Protein AF-A0A069PAZ4-F1 (afdb_monomer)

Secondary structure (DSSP, 8-state):
--HHHHHHHHHHHHHHHHH-STTS-HHHHHHHHHHTT-HHHHHHTT--HHHHHHHH-TTTHHHHHHHHHHHHHTT---------

Foldseek 3Di:
DDPVVLVVLLVLLVVCVVPNNVPPDPLSQLLSCLLVVPQVSCVVVVHHPVVSDVSNHPVCVVSSVVSNCVVVVVVPPPPPPPDD

pLDDT: mean 79.76, std 10.81, range [45.69, 91.0]

Solvent-accessible surface area (backbone atoms only — not comparable to full-atom values): 5026 Å² total; per-residue (Å²): 125,56,71,67,60,49,52,51,51,49,54,50,36,53,51,25,74,76,75,45,60,83,89,50,54,76,66,52,38,38,50,34,22,60,42,69,70,32,66,68,58,33,48,74,69,77,40,51,74,66,55,40,52,58,72,60,30,81,85,39,52,73,52,43,57,51,49,30,52,57,60,59,57,64,74,66,74,72,72,83,80,83,74,135

Mean predicted aligned error: 7.89 Å

Radius of gyration: 14.57 Å; Cα contacts (8 Å, |Δi|>4): 54; chains: 1; bounding box: 45×35×33 Å

Sequence (84 aa):
MSEAEYAHLISKCREAKATGIGMLSTGEKLAAAIVLNKPDWIQNLNYTLAEAFDRVGPYWWPYLKRAQQELDGDEWDEPPLHNA

Organism: NCBI:txid60547

Structure (mmCIF, N/CA/C/O backbone):
data_AF-A0A069PAZ4-F1
#
_entry.id   AF-A0A069PAZ4-F1
#
loop_
_atom_site.group_PDB
_atom_site.id
_atom_site.type_symbol
_atom_site.label_atom_id
_atom_site.label_alt_id
_atom_site.label_comp_id
_atom_site.label_asym_id
_atom_site.label_entity_id
_atom_site.label_seq_id
_atom_site.pdbx_PDB_ins_code
_atom_site.Cartn_x
_atom_site.Cartn_y
_atom_site.Cartn_z
_atom_site.occupancy
_atom_site.B_iso_or_equiv
_atom_site.auth_seq_id
_atom_site.auth_comp_id
_atom_site.auth_asym_id
_atom_site.auth_atom_id
_atom_site.pdbx_PDB_model_num
ATOM 1 N N . MET A 1 1 ? 6.319 -1.295 -14.672 1.00 67.19 1 MET A N 1
ATOM 2 C CA . MET A 1 1 ? 5.592 -0.029 -14.482 1.00 67.19 1 MET A CA 1
ATOM 3 C C . MET A 1 1 ? 6.527 1.053 -14.984 1.00 67.19 1 MET A C 1
ATOM 5 O O . MET A 1 1 ? 7.733 0.822 -14.913 1.00 67.19 1 MET A O 1
ATOM 9 N N . SER A 1 2 ? 6.048 2.160 -15.545 1.00 79.88 2 SER A N 1
ATOM 10 C CA . SER A 1 2 ? 6.963 3.265 -15.864 1.00 79.88 2 SER A CA 1
ATOM 11 C C . SER A 1 2 ? 7.466 3.928 -14.575 1.00 79.88 2 SER A C 1
ATOM 13 O O . SER A 1 2 ? 6.798 3.876 -13.542 1.00 79.88 2 SER A O 1
ATOM 15 N N . GLU A 1 3 ? 8.642 4.559 -14.614 1.00 77.19 3 GLU A N 1
ATOM 16 C CA . GLU A 1 3 ? 9.214 5.226 -13.430 1.00 77.19 3 GLU A CA 1
ATOM 17 C C . GLU A 1 3 ? 8.302 6.366 -12.926 1.00 77.19 3 GLU A C 1
ATOM 19 O O . GLU A 1 3 ? 8.217 6.619 -11.728 1.00 77.19 3 GLU A O 1
ATOM 24 N N . ALA A 1 4 ? 7.551 7.007 -13.831 1.00 82.38 4 ALA A N 1
ATOM 25 C CA . ALA A 1 4 ? 6.588 8.055 -13.495 1.00 82.38 4 ALA A CA 1
ATOM 26 C C . ALA A 1 4 ? 5.361 7.514 -12.739 1.00 82.38 4 ALA A C 1
ATOM 28 O O . ALA A 1 4 ? 4.931 8.113 -11.755 1.00 82.38 4 ALA A O 1
ATOM 29 N N . GLU A 1 5 ? 4.817 6.368 -13.162 1.00 79.62 5 GLU A N 1
ATOM 30 C CA . GLU A 1 5 ? 3.721 5.693 -12.449 1.00 79.62 5 GLU A CA 1
ATOM 31 C C . GLU A 1 5 ? 4.173 5.209 -11.065 1.00 79.62 5 GLU A C 1
ATOM 33 O O . GLU A 1 5 ? 3.435 5.348 -10.091 1.00 79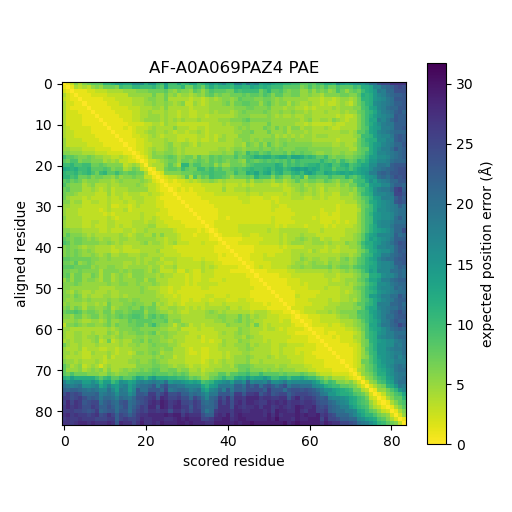.62 5 GLU A O 1
ATOM 38 N N . TYR A 1 6 ? 5.410 4.708 -10.959 1.00 82.12 6 TYR A N 1
ATOM 39 C CA . TYR A 1 6 ? 6.006 4.327 -9.678 1.00 82.12 6 TYR A CA 1
ATOM 40 C C . TYR A 1 6 ? 6.137 5.530 -8.736 1.00 82.12 6 TYR A C 1
ATOM 42 O O . TYR A 1 6 ? 5.671 5.474 -7.601 1.00 82.12 6 TYR A O 1
ATOM 50 N N . ALA A 1 7 ? 6.707 6.640 -9.210 1.00 83.44 7 ALA A N 1
ATOM 51 C CA . ALA A 1 7 ? 6.860 7.853 -8.409 1.00 83.44 7 ALA A CA 1
ATOM 52 C C . ALA A 1 7 ? 5.505 8.419 -7.949 1.00 83.44 7 ALA A C 1
ATOM 54 O O . ALA A 1 7 ? 5.372 8.870 -6.808 1.00 83.44 7 ALA A O 1
ATOM 55 N N . HIS A 1 8 ? 4.480 8.348 -8.807 1.00 83.06 8 HIS A N 1
ATOM 56 C CA . HIS A 1 8 ? 3.122 8.746 -8.443 1.00 83.06 8 HIS A CA 1
ATOM 57 C C . HIS A 1 8 ? 2.556 7.873 -7.316 1.00 83.06 8 HIS A C 1
ATOM 59 O O . HIS A 1 8 ? 2.058 8.403 -6.321 1.00 83.06 8 HIS A O 1
ATOM 65 N N . LEU A 1 9 ? 2.706 6.548 -7.426 1.00 81.94 9 LEU A N 1
ATOM 66 C CA . LEU A 1 9 ? 2.296 5.600 -6.391 1.00 81.94 9 LEU A CA 1
ATOM 67 C C . LEU A 1 9 ? 3.004 5.881 -5.055 1.00 81.94 9 LEU A C 1
ATOM 69 O O . LEU A 1 9 ? 2.346 5.942 -4.022 1.00 81.94 9 LEU A O 1
ATOM 73 N N . ILE A 1 10 ? 4.323 6.099 -5.060 1.00 83.94 10 ILE A N 1
ATOM 74 C CA . ILE A 1 10 ? 5.095 6.400 -3.841 1.00 83.94 10 ILE A CA 1
ATOM 75 C C . ILE A 1 10 ? 4.640 7.701 -3.194 1.00 83.94 10 ILE A C 1
ATOM 77 O O . ILE A 1 10 ? 4.421 7.737 -1.983 1.00 83.94 10 ILE A O 1
ATOM 81 N N . SER A 1 11 ? 4.463 8.760 -3.985 1.00 84.50 11 SER A N 1
ATOM 82 C CA . SER A 1 11 ? 3.964 10.045 -3.487 1.00 84.50 11 SER A CA 1
ATOM 83 C C . SER A 1 11 ? 2.617 9.872 -2.781 1.00 84.50 11 SER A C 1
ATOM 85 O O . SER A 1 11 ? 2.421 10.367 -1.670 1.00 84.50 11 SER A O 1
ATOM 87 N N . LYS A 1 12 ? 1.733 9.066 -3.371 1.00 82.44 12 LYS A N 1
ATOM 88 C CA . LYS A 1 12 ? 0.427 8.720 -2.813 1.00 82.44 12 LYS A CA 1
ATOM 89 C C . LYS A 1 12 ? 0.516 7.856 -1.551 1.00 82.44 12 LYS A C 1
ATOM 91 O O . LYS A 1 12 ? -0.215 8.104 -0.593 1.00 82.44 12 LYS A O 1
ATOM 96 N N . CYS A 1 13 ? 1.447 6.905 -1.493 1.00 83.06 13 CYS A N 1
ATOM 97 C CA . CYS A 1 13 ? 1.733 6.126 -0.285 1.00 83.06 13 CYS A CA 1
ATOM 98 C C . CYS A 1 13 ? 2.264 7.006 0.858 1.00 83.06 13 CYS A C 1
ATOM 100 O O . CYS A 1 13 ? 1.839 6.832 1.998 1.00 83.06 13 CYS A O 1
ATOM 102 N N . ARG A 1 14 ? 3.151 7.971 0.571 1.00 82.12 14 ARG A N 1
ATOM 103 C CA . ARG A 1 14 ? 3.659 8.945 1.559 1.00 82.12 14 ARG A CA 1
ATOM 104 C C . ARG A 1 14 ? 2.533 9.809 2.114 1.00 82.12 14 ARG A C 1
ATOM 106 O O . ARG A 1 14 ? 2.387 9.932 3.328 1.00 82.12 14 ARG A O 1
ATOM 113 N N . GLU A 1 15 ? 1.704 10.350 1.225 1.00 82.06 15 GLU A N 1
ATOM 114 C CA . GLU A 1 15 ? 0.527 11.137 1.598 1.00 82.06 15 GLU A CA 1
ATOM 115 C C . GLU A 1 15 ? -0.422 10.314 2.482 1.00 82.06 15 GLU A C 1
ATOM 117 O O . GLU A 1 15 ? -0.893 10.799 3.512 1.00 82.06 15 GLU A O 1
ATOM 122 N N . ALA A 1 16 ? -0.620 9.033 2.153 1.00 82.44 16 ALA A N 1
ATOM 123 C CA . ALA A 1 16 ? -1.434 8.122 2.946 1.00 82.44 16 ALA A CA 1
ATOM 124 C 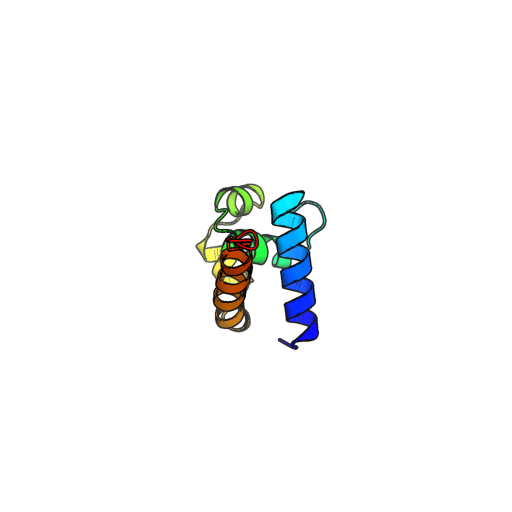C . ALA A 1 16 ? -0.804 7.730 4.292 1.00 82.44 16 ALA A C 1
ATOM 126 O O . ALA A 1 16 ? -1.540 7.578 5.266 1.00 82.44 16 ALA A O 1
ATOM 127 N N . LYS A 1 17 ? 0.530 7.617 4.396 1.00 80.44 17 LYS A N 1
ATOM 128 C CA . LYS A 1 17 ? 1.241 7.442 5.683 1.00 80.44 17 LYS A CA 1
ATOM 129 C C . LYS A 1 17 ? 0.930 8.612 6.626 1.00 80.44 17 LYS A C 1
ATOM 131 O O . LYS A 1 17 ? 0.734 8.384 7.816 1.00 80.44 17 LYS A O 1
ATOM 136 N N . ALA A 1 18 ? 0.832 9.834 6.092 1.00 79.12 18 ALA A N 1
ATOM 137 C CA . ALA A 1 18 ? 0.576 11.050 6.867 1.00 79.12 18 ALA A CA 1
ATOM 138 C C . ALA A 1 18 ? -0.917 11.335 7.138 1.00 79.12 18 ALA A C 1
ATOM 140 O O . ALA A 1 18 ? -1.261 11.803 8.220 1.00 79.12 18 ALA A O 1
ATOM 141 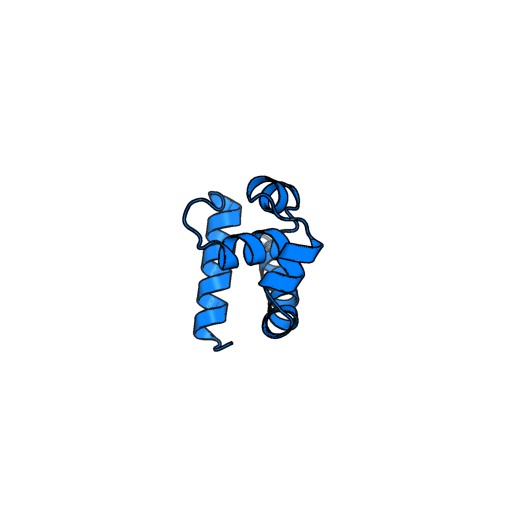N N . THR A 1 19 ? -1.805 11.077 6.171 1.00 77.19 19 THR A N 1
ATOM 142 C CA . THR A 1 19 ? -3.214 11.535 6.203 1.00 77.19 19 THR A CA 1
ATOM 143 C C . THR A 1 19 ? -4.254 10.412 6.097 1.00 77.19 19 THR A C 1
ATOM 145 O O . THR A 1 19 ? -5.442 10.645 6.316 1.00 77.19 19 THR A O 1
ATOM 148 N N . GLY A 1 20 ? -3.823 9.179 5.813 1.00 78.06 20 GLY A N 1
ATOM 149 C CA . GLY A 1 20 ? -4.680 8.012 5.601 1.00 78.06 20 GLY A CA 1
ATOM 150 C C . GLY A 1 20 ? -5.020 7.735 4.129 1.00 78.06 20 GLY A C 1
ATOM 151 O O . GLY A 1 20 ? -4.755 8.520 3.226 1.00 78.06 20 GLY A O 1
ATOM 152 N N . ILE A 1 21 ? -5.638 6.582 3.862 1.00 74.38 21 ILE A N 1
ATOM 153 C CA . ILE A 1 21 ? -5.852 6.049 2.499 1.00 74.38 21 ILE A CA 1
ATOM 154 C C . ILE A 1 21 ? -7.089 6.591 1.764 1.00 74.38 21 ILE A C 1
ATOM 156 O O . ILE A 1 21 ? -7.458 6.061 0.720 1.00 74.38 21 ILE A O 1
ATOM 160 N N . GLY A 1 22 ? -7.769 7.613 2.290 1.00 68.62 22 GLY A N 1
ATOM 161 C CA . GLY A 1 22 ? -9.108 8.022 1.836 1.00 68.62 22 GLY A CA 1
ATOM 162 C C . GLY A 1 22 ? -9.218 8.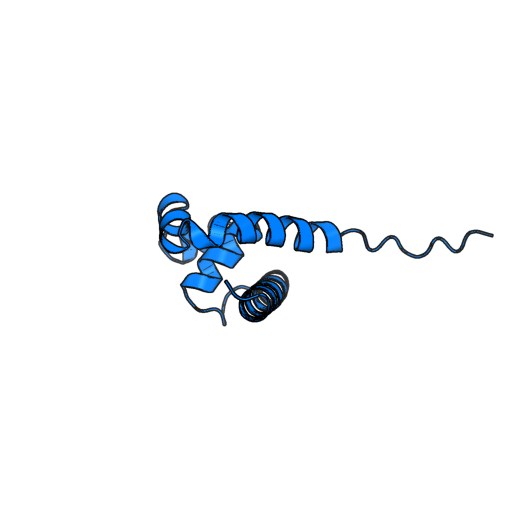337 0.337 1.00 68.62 22 GLY A C 1
ATOM 163 O O . GLY A 1 22 ? -10.168 7.884 -0.306 1.00 68.62 22 GLY A O 1
ATOM 164 N N . MET A 1 23 ? -8.227 9.033 -0.232 1.00 73.00 23 MET A N 1
ATOM 165 C CA . MET A 1 23 ? -8.242 9.517 -1.626 1.00 73.00 23 MET A CA 1
ATOM 166 C C . MET A 1 23 ? -7.679 8.537 -2.668 1.00 73.00 23 MET A C 1
ATOM 168 O O . MET A 1 23 ? -7.665 8.853 -3.854 1.00 73.00 23 MET A O 1
ATOM 172 N N . LEU A 1 24 ? -7.212 7.359 -2.255 1.00 78.00 24 LEU A N 1
ATOM 173 C CA . LEU A 1 24 ? -6.570 6.397 -3.155 1.00 78.00 24 LEU A CA 1
ATOM 174 C C . LEU A 1 24 ? -7.590 5.515 -3.895 1.00 78.00 24 LEU A C 1
ATOM 176 O O . LEU A 1 24 ? -8.657 5.183 -3.358 1.00 78.00 24 LEU A O 1
ATOM 180 N N . SER A 1 25 ? -7.247 5.069 -5.106 1.00 81.12 25 SER A N 1
ATOM 181 C CA . SER A 1 25 ? -7.985 3.997 -5.784 1.00 81.12 25 SER A CA 1
ATOM 182 C C . SER A 1 25 ? -7.830 2.673 -5.031 1.00 81.12 25 SER A C 1
ATOM 184 O O . SER A 1 25 ? -6.873 2.472 -4.289 1.00 81.12 25 SER A O 1
ATOM 186 N N . THR A 1 26 ? -8.752 1.725 -5.212 1.00 81.12 26 THR A N 1
ATOM 187 C CA . THR A 1 26 ? -8.713 0.441 -4.485 1.00 81.12 26 THR A CA 1
ATOM 188 C C . THR A 1 26 ? -7.391 -0.315 -4.673 1.00 81.12 26 THR A C 1
ATOM 190 O O . THR A 1 26 ? -6.895 -0.901 -3.717 1.00 81.12 26 THR A O 1
ATOM 193 N N . GLY A 1 27 ? -6.782 -0.268 -5.864 1.00 79.88 27 GLY A N 1
ATOM 194 C CA . GLY A 1 27 ? -5.474 -0.888 -6.114 1.00 79.88 27 GLY A CA 1
ATOM 195 C C . GLY A 1 27 ? -4.330 -0.182 -5.380 1.00 79.88 27 GLY A C 1
ATOM 196 O O . GLY A 1 27 ? -3.507 -0.837 -4.745 1.00 79.88 27 GLY A O 1
ATOM 197 N N . GLU A 1 28 ? -4.324 1.152 -5.386 1.00 83.56 28 GLU A N 1
ATOM 198 C CA . GLU A 1 28 ? -3.330 1.957 -4.663 1.00 83.56 28 GLU A CA 1
ATOM 199 C C . GLU A 1 28 ? -3.473 1.815 -3.148 1.00 83.56 28 GLU A C 1
ATOM 201 O O . GLU A 1 28 ? -2.472 1.762 -2.445 1.00 83.56 28 GLU A O 1
ATOM 206 N N . LYS A 1 29 ? -4.704 1.688 -2.636 1.00 87.12 29 LYS A N 1
ATOM 207 C CA . LYS A 1 29 ? -4.973 1.424 -1.216 1.00 87.12 29 LYS A CA 1
ATOM 208 C C . LYS A 1 29 ? -4.340 0.113 -0.763 1.00 87.12 29 LYS A C 1
ATOM 210 O O . LYS A 1 29 ? -3.693 0.084 0.280 1.00 87.12 29 LYS A O 1
ATOM 215 N N . LEU A 1 30 ? -4.509 -0.952 -1.548 1.00 87.75 30 LEU A N 1
ATOM 216 C CA . LEU A 1 30 ? -3.925 -2.262 -1.253 1.00 87.75 30 LEU A CA 1
ATOM 217 C C . LEU A 1 30 ? -2.395 -2.218 -1.352 1.00 87.75 30 LEU A C 1
ATOM 219 O O . LEU A 1 30 ? -1.719 -2.702 -0.449 1.00 87.75 30 LEU A O 1
ATOM 223 N N . ALA A 1 31 ? -1.845 -1.578 -2.388 1.00 86.69 31 ALA A N 1
ATOM 224 C CA . ALA A 1 31 ? -0.400 -1.406 -2.529 1.00 86.69 31 ALA A CA 1
ATOM 225 C C . ALA A 1 31 ? 0.200 -0.597 -1.365 1.00 86.69 31 ALA A C 1
ATOM 227 O O . ALA A 1 31 ? 1.169 -1.039 -0.751 1.00 86.69 31 ALA A O 1
ATOM 228 N N . ALA A 1 32 ? -0.408 0.536 -1.003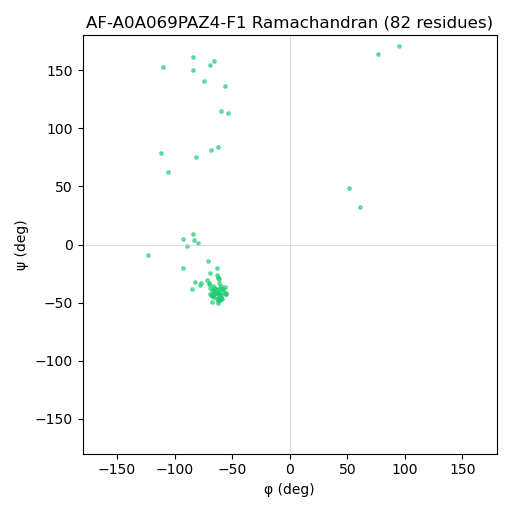 1.00 87.88 32 ALA A N 1
ATOM 229 C CA . ALA A 1 32 ? 0.011 1.362 0.127 1.00 87.88 32 ALA A CA 1
ATOM 230 C C . ALA A 1 32 ? -0.080 0.602 1.454 1.00 87.88 32 ALA A C 1
ATOM 232 O O . ALA A 1 32 ? 0.839 0.674 2.264 1.00 87.88 32 ALA A O 1
ATOM 233 N N . ALA A 1 33 ? -1.152 -0.166 1.667 1.00 90.06 33 ALA A N 1
ATOM 234 C CA . ALA A 1 33 ? -1.318 -0.975 2.869 1.00 90.06 33 ALA A CA 1
ATOM 235 C C . ALA A 1 33 ? -0.253 -2.078 2.986 1.00 90.06 33 ALA A C 1
ATOM 237 O O . ALA A 1 33 ? 0.247 -2.318 4.083 1.00 90.06 33 ALA A O 1
ATOM 238 N N . ILE A 1 34 ? 0.133 -2.714 1.873 1.00 88.50 34 ILE A N 1
ATOM 239 C CA . ILE A 1 34 ? 1.217 -3.707 1.856 1.00 88.50 34 ILE A CA 1
ATOM 240 C C . ILE A 1 34 ? 2.568 -3.036 2.133 1.00 88.50 34 ILE A C 1
ATOM 242 O O . ILE A 1 34 ? 3.304 -3.487 3.006 1.00 88.50 34 ILE A O 1
ATOM 246 N N . VAL A 1 35 ? 2.881 -1.942 1.432 1.00 89.06 35 VAL A N 1
ATOM 247 C CA . VAL A 1 35 ? 4.159 -1.220 1.565 1.00 89.06 35 VAL A CA 1
ATOM 248 C C . VAL A 1 35 ? 4.352 -0.653 2.973 1.00 89.06 35 VAL A C 1
ATOM 250 O O . VAL A 1 35 ? 5.437 -0.760 3.535 1.00 89.06 35 VAL A O 1
ATOM 253 N N . LEU A 1 36 ? 3.299 -0.086 3.565 1.00 86.81 36 LEU A N 1
ATOM 254 C CA . LEU A 1 36 ? 3.326 0.493 4.913 1.00 86.81 36 LEU A CA 1
ATOM 255 C C . LEU A 1 36 ? 3.127 -0.548 6.024 1.00 86.81 36 LEU A C 1
ATOM 257 O O . LEU A 1 36 ? 3.029 -0.174 7.194 1.00 86.81 36 LEU A O 1
ATOM 261 N N . ASN A 1 37 ? 3.038 -1.836 5.672 1.00 87.94 37 ASN A N 1
ATOM 262 C CA . ASN A 1 37 ? 2.796 -2.939 6.600 1.00 87.94 37 ASN A CA 1
ATOM 263 C C . ASN A 1 37 ? 1.567 -2.700 7.510 1.00 87.94 37 ASN A C 1
ATOM 265 O O . ASN A 1 37 ? 1.627 -2.837 8.733 1.00 87.94 37 ASN A O 1
ATOM 269 N N . LYS A 1 38 ? 0.440 -2.297 6.907 1.00 87.62 38 LYS A N 1
ATOM 270 C CA . LYS A 1 38 ? -0.836 -1.991 7.578 1.00 87.62 38 LYS A CA 1
ATOM 271 C C . LYS A 1 38 ? -1.912 -3.026 7.220 1.00 87.62 38 LYS A C 1
ATOM 273 O O . LYS A 1 38 ? -2.788 -2.736 6.401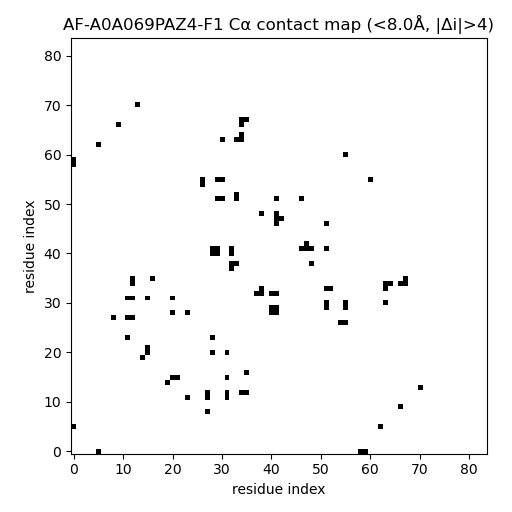 1.00 87.62 38 LYS A O 1
ATOM 278 N N . PRO A 1 39 ? -1.906 -4.224 7.835 1.00 86.12 39 PRO A N 1
ATOM 279 C CA . PRO A 1 39 ? -2.925 -5.240 7.570 1.00 86.12 39 PRO A CA 1
ATOM 280 C C . PRO A 1 39 ? -4.338 -4.772 7.951 1.00 86.12 39 PRO A C 1
ATOM 282 O O . PRO A 1 39 ? -5.299 -5.164 7.292 1.00 86.12 39 PRO A O 1
ATOM 285 N N . ASP A 1 40 ? -4.473 -3.877 8.934 1.00 87.38 40 ASP A N 1
ATOM 286 C CA . ASP A 1 40 ? -5.761 -3.294 9.337 1.00 87.38 40 ASP A CA 1
ATOM 287 C C . ASP A 1 40 ? -6.442 -2.550 8.181 1.00 87.38 40 ASP A C 1
ATOM 289 O O . ASP A 1 40 ? -7.659 -2.588 8.022 1.00 87.38 40 ASP A O 1
ATOM 293 N N . TRP A 1 41 ? -5.658 -1.893 7.322 1.00 89.38 41 TRP A N 1
ATOM 294 C CA . TRP A 1 41 ? -6.186 -1.181 6.159 1.00 89.38 41 TRP A CA 1
ATOM 295 C C . TRP A 1 41 ? -6.708 -2.138 5.093 1.00 89.38 41 TRP A C 1
ATOM 297 O O . TRP A 1 41 ? -7.703 -1.837 4.442 1.00 89.38 41 TRP A O 1
ATOM 307 N N . ILE A 1 42 ? -6.077 -3.303 4.948 1.00 89.00 42 ILE A N 1
ATOM 308 C CA . ILE A 1 42 ? -6.528 -4.359 4.037 1.00 89.00 42 ILE A CA 1
ATOM 309 C C . ILE A 1 42 ? -7.855 -4.942 4.541 1.00 89.00 42 ILE A C 1
ATOM 311 O O . ILE A 1 42 ? -8.811 -5.064 3.774 1.00 89.00 42 ILE A O 1
ATOM 315 N N . GLN A 1 43 ? -7.948 -5.204 5.849 1.00 88.62 43 GLN A N 1
ATOM 316 C CA . GLN A 1 43 ? -9.174 -5.688 6.488 1.00 88.62 43 GLN A CA 1
ATOM 317 C C . GLN A 1 43 ? -10.324 -4.679 6.380 1.00 88.62 43 GLN A C 1
ATOM 319 O O . GLN A 1 43 ? -11.446 -5.067 6.064 1.00 88.62 43 GLN A O 1
ATOM 324 N N . ASN A 1 44 ? -10.042 -3.383 6.552 1.00 88.12 44 ASN A N 1
ATOM 325 C CA . ASN A 1 44 ? -11.025 -2.307 6.379 1.00 88.12 44 ASN A CA 1
ATOM 326 C C . ASN A 1 44 ? -11.570 -2.202 4.946 1.00 88.12 44 ASN A C 1
ATOM 328 O O . ASN A 1 44 ? -12.631 -1.622 4.735 1.00 88.12 44 ASN A O 1
ATOM 332 N N . LEU A 1 45 ? -10.850 -2.745 3.962 1.00 86.19 45 LEU A N 1
ATOM 333 C CA . LEU A 1 45 ? -11.294 -2.828 2.570 1.00 86.19 45 LEU A CA 1
ATOM 334 C C . LEU A 1 45 ? -12.001 -4.153 2.259 1.00 86.19 45 LEU A C 1
ATOM 336 O O . LEU A 1 45 ? -12.340 -4.387 1.101 1.00 86.19 45 LEU A O 1
ATOM 340 N N . ASN A 1 46 ? -12.220 -5.004 3.268 1.00 90.56 46 ASN A N 1
ATOM 341 C CA . ASN A 1 46 ? -12.781 -6.348 3.146 1.00 90.56 46 ASN A CA 1
ATOM 342 C C . ASN A 1 46 ? -11.937 -7.294 2.276 1.00 90.56 46 ASN A C 1
ATOM 344 O O . ASN A 1 46 ? -12.485 -8.187 1.634 1.00 90.56 46 ASN A O 1
ATOM 348 N N . TYR A 1 47 ? -10.613 -7.122 2.282 1.00 90.06 47 TYR A N 1
ATOM 349 C CA . TYR A 1 47 ? -9.677 -8.049 1.647 1.00 90.06 47 TYR A CA 1
ATOM 350 C C . TYR A 1 47 ? -8.861 -8.804 2.697 1.00 90.06 47 TYR A C 1
ATOM 352 O O . TYR A 1 47 ? -8.585 -8.310 3.794 1.00 90.06 47 TYR A O 1
ATOM 360 N N . THR A 1 48 ? -8.417 -10.004 2.342 1.00 91.00 48 THR A N 1
ATOM 361 C CA . THR A 1 48 ? -7.317 -10.685 3.029 1.00 91.00 48 THR A CA 1
ATOM 362 C C . THR A 1 48 ? -5.967 -10.215 2.485 1.00 91.00 48 THR A C 1
ATOM 364 O O . THR A 1 48 ? -5.866 -9.689 1.375 1.00 91.00 48 THR A O 1
ATOM 367 N N . LEU A 1 49 ? -4.889 -10.442 3.244 1.00 86.38 49 LEU A N 1
ATOM 368 C CA . LEU A 1 49 ? -3.530 -10.143 2.777 1.00 86.38 49 LEU A CA 1
ATOM 369 C C . LEU A 1 49 ? -3.190 -10.900 1.481 1.00 86.38 49 LEU A C 1
ATOM 371 O O . LEU A 1 49 ? -2.555 -10.337 0.594 1.00 86.38 49 LEU A O 1
ATOM 375 N N . ALA A 1 50 ? -3.637 -12.154 1.363 1.00 89.06 50 ALA A N 1
ATOM 376 C CA . ALA A 1 50 ? -3.411 -12.975 0.178 1.00 89.06 50 ALA A CA 1
ATOM 377 C C . ALA A 1 50 ? -4.136 -12.408 -1.052 1.00 89.06 50 ALA A C 1
ATOM 379 O O . ALA A 1 50 ? -3.524 -12.262 -2.107 1.00 89.06 50 ALA A O 1
ATOM 380 N N . GLU A 1 51 ? -5.403 -12.013 -0.905 1.00 89.81 51 GLU A N 1
ATOM 381 C CA . GLU A 1 51 ? -6.159 -11.381 -1.993 1.00 89.81 51 GLU A CA 1
ATOM 382 C C . GLU A 1 51 ? -5.570 -10.024 -2.379 1.00 89.81 51 GLU A C 1
ATOM 384 O O . GLU A 1 51 ? -5.508 -9.702 -3.560 1.00 89.81 51 GLU A O 1
ATOM 389 N N . ALA A 1 52 ? -5.088 -9.237 -1.413 1.00 88.62 52 ALA A N 1
ATOM 390 C CA . ALA A 1 52 ? -4.406 -7.976 -1.691 1.00 88.62 52 ALA A CA 1
ATOM 391 C C . ALA A 1 52 ? -3.136 -8.190 -2.529 1.00 88.62 52 ALA A C 1
ATOM 393 O O . ALA A 1 52 ? -2.902 -7.468 -3.501 1.00 88.62 52 ALA A O 1
ATOM 394 N N . PHE A 1 53 ? -2.344 -9.208 -2.182 1.00 86.12 53 PHE A N 1
ATOM 395 C CA . PHE A 1 53 ? -1.143 -9.593 -2.923 1.00 86.12 53 PHE A CA 1
ATOM 396 C C . PHE A 1 53 ? -1.454 -10.068 -4.344 1.00 86.12 53 PHE A C 1
ATOM 398 O O . PHE A 1 53 ? -0.751 -9.682 -5.283 1.00 86.12 53 PHE A O 1
ATOM 405 N N . ASP A 1 54 ? -2.509 -10.866 -4.506 1.00 89.50 54 ASP A N 1
ATOM 406 C CA . ASP A 1 54 ? -2.971 -11.344 -5.812 1.00 89.50 54 ASP A CA 1
ATOM 407 C C . ASP A 1 54 ? -3.500 -10.188 -6.678 1.00 89.50 54 ASP A C 1
ATOM 409 O O . ASP A 1 54 ? -3.181 -10.082 -7.862 1.00 89.50 54 ASP A O 1
ATOM 413 N N . ARG A 1 55 ? -4.222 -9.240 -6.065 1.00 86.00 55 ARG A N 1
ATOM 414 C CA . ARG A 1 55 ? -4.799 -8.064 -6.734 1.00 86.00 55 ARG A CA 1
ATOM 415 C C . ARG A 1 55 ? -3.748 -7.098 -7.267 1.00 86.00 55 ARG A C 1
ATOM 417 O O . ARG A 1 55 ? -3.916 -6.548 -8.353 1.00 86.00 55 ARG A O 1
ATOM 424 N N . VAL A 1 56 ? -2.701 -6.864 -6.480 1.00 83.88 56 VAL A N 1
ATOM 425 C CA . VAL A 1 56 ? -1.546 -6.047 -6.871 1.00 83.88 56 VAL A CA 1
ATOM 426 C C . VAL A 1 56 ? -0.738 -6.774 -7.954 1.00 83.88 56 VAL A C 1
ATOM 428 O O . VAL A 1 56 ? -0.293 -6.166 -8.927 1.00 83.88 56 VAL A O 1
ATOM 431 N N . GLY A 1 57 ? -0.641 -8.098 -7.840 1.00 84.31 57 GLY A N 1
ATOM 432 C CA . GLY A 1 57 ? -0.115 -8.971 -8.877 1.00 84.31 57 GLY A CA 1
ATOM 433 C C . GLY A 1 57 ? 1.417 -8.960 -8.991 1.00 84.31 57 GLY A C 1
ATOM 434 O O . GLY A 1 57 ? 2.104 -8.055 -8.506 1.00 84.31 57 GLY A O 1
ATOM 435 N N . PRO A 1 58 ? 1.988 -9.968 -9.673 1.00 82.81 58 PRO A N 1
ATOM 436 C CA . PRO A 1 58 ? 3.431 -10.221 -9.695 1.00 82.81 58 PRO A CA 1
ATOM 437 C C . PRO A 1 58 ? 4.257 -9.099 -10.325 1.00 82.81 58 PRO A C 1
ATOM 439 O O . PRO A 1 58 ? 5.419 -8.898 -9.976 1.00 82.81 58 PRO A O 1
ATOM 442 N N . TYR A 1 59 ? 3.648 -8.325 -11.221 1.00 82.69 59 TYR A N 1
ATOM 443 C CA . TYR A 1 59 ? 4.280 -7.171 -11.853 1.00 82.69 59 TYR A CA 1
ATOM 444 C C . TYR A 1 59 ? 4.671 -6.073 -10.853 1.00 82.69 59 TYR A C 1
ATOM 446 O O . TYR A 1 59 ? 5.621 -5.333 -11.095 1.00 82.69 59 TYR A O 1
ATOM 454 N N . TRP A 1 60 ? 3.962 -5.970 -9.729 1.00 82.00 60 TRP A N 1
ATOM 455 C CA . TRP A 1 60 ? 4.162 -4.922 -8.732 1.00 82.00 60 TRP A CA 1
ATOM 456 C C . TRP A 1 60 ? 5.130 -5.334 -7.616 1.00 82.00 60 TRP A C 1
ATOM 458 O O . TRP A 1 60 ? 5.711 -4.464 -6.975 1.00 82.00 60 TRP A O 1
ATOM 468 N N . TRP A 1 61 ? 5.363 -6.631 -7.389 1.00 85.00 61 TRP A N 1
ATOM 469 C CA . TRP A 1 61 ? 6.162 -7.117 -6.252 1.00 85.00 61 TRP A CA 1
ATOM 470 C C . TRP A 1 61 ? 7.578 -6.524 -6.145 1.00 85.00 61 TRP A C 1
ATOM 472 O O . TRP A 1 61 ? 7.959 -6.139 -5.035 1.00 85.00 61 TRP A O 1
ATOM 482 N N . PRO A 1 62 ? 8.359 -6.371 -7.238 1.00 84.81 62 PRO A N 1
ATOM 483 C CA . PRO A 1 62 ? 9.678 -5.737 -7.153 1.00 84.81 62 PRO A CA 1
ATOM 484 C C . PRO A 1 62 ? 9.596 -4.281 -6.679 1.00 84.81 62 PRO A C 1
ATOM 486 O O . PRO A 1 62 ? 10.475 -3.799 -5.967 1.00 84.81 62 PRO A O 1
ATOM 489 N N . TYR A 1 63 ? 8.512 -3.594 -7.044 1.00 83.88 63 TYR A N 1
ATOM 490 C CA . TYR A 1 63 ? 8.265 -2.202 -6.696 1.00 83.88 63 TYR A CA 1
ATOM 491 C C . TYR A 1 63 ? 7.774 -2.050 -5.259 1.00 83.88 63 TYR A C 1
ATOM 493 O O . TYR A 1 63 ? 8.173 -1.096 -4.608 1.00 83.88 63 TYR A O 1
ATOM 501 N N . LEU A 1 64 ? 6.987 -2.996 -4.730 1.00 84.00 64 LEU A N 1
ATOM 502 C CA . LEU A 1 64 ? 6.561 -2.977 -3.322 1.00 84.00 64 LEU A CA 1
ATOM 503 C C . LEU A 1 64 ? 7.766 -3.010 -2.374 1.00 84.00 64 LEU A C 1
ATOM 505 O O . LEU A 1 64 ? 7.830 -2.240 -1.419 1.00 84.00 64 LEU A O 1
ATOM 509 N N . LYS A 1 65 ? 8.753 -3.866 -2.667 1.00 82.31 65 LYS A N 1
ATOM 510 C CA . LYS A 1 65 ? 9.978 -3.951 -1.862 1.00 82.31 65 LYS A CA 1
ATOM 511 C C . LYS A 1 65 ? 10.822 -2.678 -1.969 1.00 82.31 65 LYS A C 1
ATOM 513 O O . LYS A 1 65 ? 11.309 -2.190 -0.955 1.00 82.31 65 LYS A O 1
ATOM 518 N N . ARG A 1 66 ? 10.975 -2.132 -3.182 1.00 85.25 66 ARG A N 1
ATOM 519 C CA . ARG A 1 66 ? 11.694 -0.866 -3.411 1.00 85.25 66 ARG A CA 1
ATOM 520 C C . ARG A 1 66 ? 11.015 0.299 -2.679 1.00 85.25 66 ARG A C 1
ATOM 522 O O . ARG A 1 66 ? 11.694 1.072 -2.017 1.00 85.25 66 ARG A O 1
ATOM 529 N N . ALA A 1 67 ? 9.686 0.355 -2.733 1.00 85.62 67 ALA A N 1
ATOM 530 C CA . ALA A 1 67 ? 8.865 1.362 -2.072 1.00 85.62 67 ALA A CA 1
ATOM 531 C C . ALA A 1 67 ? 9.059 1.358 -0.558 1.00 85.62 67 ALA A C 1
ATOM 533 O O . ALA A 1 67 ? 9.236 2.408 0.047 1.00 85.62 67 ALA A O 1
ATOM 534 N N . GLN A 1 68 ? 9.048 0.169 0.046 1.00 84.50 68 GLN A N 1
ATOM 535 C CA . GLN A 1 68 ? 9.263 0.010 1.479 1.00 84.50 68 GLN A CA 1
ATOM 536 C C . GLN A 1 68 ? 10.645 0.531 1.892 1.00 84.50 68 GLN A C 1
ATOM 538 O O . GLN A 1 68 ? 10.740 1.342 2.802 1.00 84.50 68 GLN A O 1
ATOM 543 N N . GLN A 1 69 ? 11.701 0.148 1.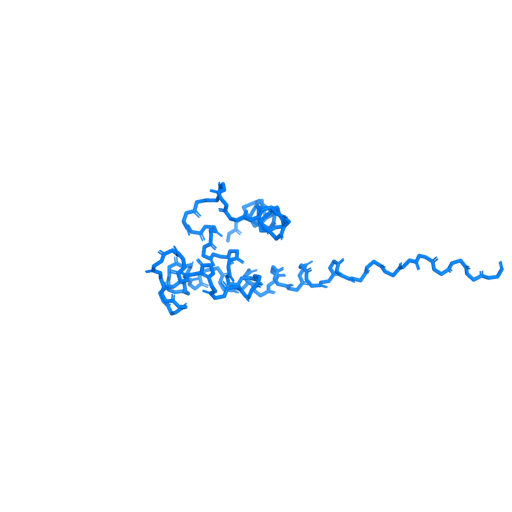167 1.00 83.94 69 GLN A N 1
ATOM 544 C CA . GLN A 1 69 ? 13.065 0.622 1.439 1.00 83.94 69 GLN A CA 1
ATOM 545 C C . GLN A 1 69 ? 13.203 2.143 1.314 1.00 83.94 69 GLN A C 1
ATOM 547 O O . GLN A 1 69 ? 13.917 2.761 2.094 1.00 83.94 69 GLN A O 1
ATOM 552 N N . GLU A 1 70 ? 12.529 2.746 0.339 1.00 84.12 70 GLU A N 1
ATOM 553 C CA . GLU A 1 70 ? 12.553 4.192 0.108 1.00 84.12 70 GLU A CA 1
ATOM 554 C C . GLU A 1 70 ? 11.777 4.974 1.179 1.00 84.12 70 GLU A C 1
ATOM 556 O O . GLU A 1 70 ? 12.128 6.106 1.495 1.00 84.12 70 GLU A O 1
ATOM 561 N N . LEU A 1 71 ? 10.731 4.380 1.755 1.00 77.88 71 LEU A N 1
ATOM 562 C CA . LEU A 1 71 ? 9.952 4.983 2.840 1.00 77.88 71 LEU A CA 1
ATOM 563 C C . LEU A 1 71 ? 10.588 4.791 4.218 1.00 77.88 71 LEU A C 1
ATOM 565 O O . LEU A 1 71 ? 10.421 5.662 5.068 1.00 77.88 71 LEU A O 1
ATOM 569 N N . ASP A 1 72 ? 11.288 3.676 4.429 1.00 75.75 72 ASP A N 1
ATOM 570 C CA . ASP A 1 72 ? 12.059 3.410 5.647 1.00 75.75 72 ASP A CA 1
ATOM 571 C C . ASP A 1 72 ? 13.389 4.185 5.638 1.00 75.75 72 ASP A C 1
ATOM 573 O O . ASP A 1 72 ? 13.862 4.630 6.679 1.00 75.75 72 ASP A O 1
ATOM 577 N N . GLY A 1 73 ? 13.995 4.387 4.461 1.00 66.75 73 GLY A N 1
ATOM 578 C CA . GLY A 1 73 ? 15.230 5.162 4.298 1.00 66.75 73 GLY A CA 1
ATOM 579 C C . GLY A 1 73 ? 15.060 6.665 4.545 1.00 66.75 73 GLY A C 1
ATOM 580 O O . GLY A 1 73 ? 16.014 7.324 4.944 1.00 66.75 73 GLY A O 1
ATOM 581 N N . ASP A 1 74 ? 13.845 7.189 4.374 1.00 57.00 74 ASP A N 1
ATOM 582 C CA . ASP A 1 74 ? 13.474 8.572 4.705 1.00 57.00 74 ASP A CA 1
ATOM 583 C C . ASP A 1 74 ? 13.414 8.829 6.228 1.00 57.00 74 ASP A C 1
ATOM 585 O O . ASP A 1 74 ? 13.382 9.980 6.652 1.00 57.00 74 ASP A O 1
ATOM 589 N N . GLU A 1 75 ? 13.401 7.783 7.070 1.00 54.91 75 GLU A N 1
ATOM 590 C CA . GLU A 1 75 ? 13.435 7.916 8.539 1.00 54.91 75 GLU A CA 1
ATOM 591 C C . GLU A 1 75 ? 14.850 8.177 9.101 1.00 54.91 75 GLU A C 1
ATOM 593 O O . GLU A 1 7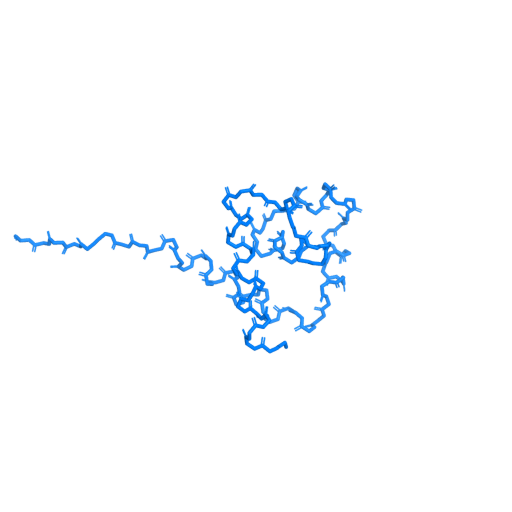5 ? 15.002 8.347 10.310 1.00 54.91 75 GLU A O 1
ATOM 598 N N . TRP A 1 76 ? 15.877 8.281 8.247 1.00 51.47 76 TRP A N 1
ATOM 599 C CA . TRP A 1 76 ? 17.226 8.731 8.618 1.00 51.47 76 TRP A CA 1
ATOM 600 C C . TRP A 1 76 ? 17.506 10.161 8.129 1.00 51.47 76 TRP A C 1
ATOM 602 O O . TRP A 1 76 ? 18.423 10.418 7.352 1.00 51.47 76 TRP A O 1
ATOM 612 N N . ASP A 1 77 ? 16.719 11.112 8.630 1.00 52.38 77 ASP A N 1
ATOM 613 C CA . ASP A 1 77 ? 17.109 12.524 8.668 1.00 52.38 77 ASP A CA 1
ATOM 614 C C . ASP A 1 77 ? 18.009 12.702 9.906 1.00 52.38 77 ASP A C 1
ATOM 616 O O . ASP A 1 77 ? 17.571 13.131 10.976 1.00 52.38 77 ASP A O 1
ATOM 620 N N . GLU A 1 78 ? 19.259 12.230 9.818 1.00 53.16 78 GLU A N 1
ATOM 621 C CA . GLU A 1 78 ? 20.260 12.530 10.843 1.00 53.16 78 GLU A CA 1
ATOM 622 C C . GLU A 1 78 ? 20.396 14.063 10.869 1.00 53.16 78 GLU A C 1
ATOM 624 O O . GLU A 1 78 ? 20.786 14.648 9.852 1.00 53.16 78 GLU A O 1
ATOM 629 N N . PRO A 1 79 ? 20.034 14.756 11.970 1.00 60.84 79 PRO A N 1
ATOM 630 C CA . PRO A 1 79 ? 20.217 16.198 12.033 1.00 60.84 79 PRO A CA 1
ATOM 631 C C . PRO A 1 79 ? 21.699 16.468 11.776 1.00 60.84 79 PRO A C 1
ATOM 633 O O . PRO A 1 79 ? 22.527 15.736 12.330 1.00 60.84 79 PRO A O 1
ATOM 6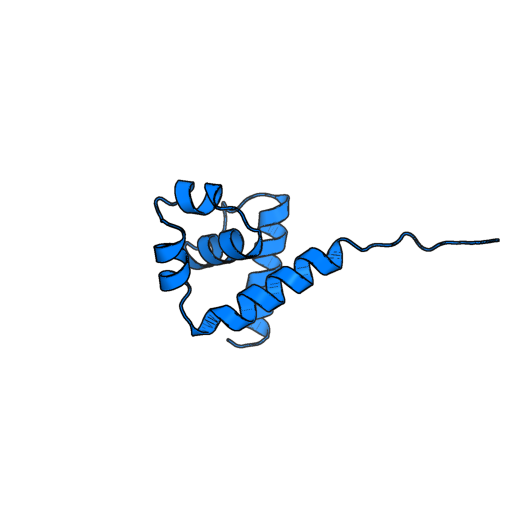36 N N . PRO A 1 80 ? 22.068 17.471 10.954 1.00 55.97 80 PRO A N 1
ATOM 637 C CA . PRO A 1 80 ? 23.468 17.746 10.704 1.00 55.97 80 PRO A CA 1
ATOM 638 C C . PRO A 1 80 ? 24.143 17.925 12.057 1.00 55.97 80 PRO A C 1
ATOM 640 O O . PRO A 1 80 ? 23.845 18.868 12.794 1.00 55.97 80 PRO A O 1
ATOM 643 N N . LEU A 1 81 ? 25.029 16.983 12.387 1.00 61.62 81 LEU A N 1
ATOM 644 C CA . LEU A 1 81 ? 25.968 17.109 13.482 1.00 61.62 81 LEU A CA 1
ATOM 645 C C . LEU A 1 81 ? 26.864 18.293 13.125 1.00 61.62 81 LEU A C 1
ATOM 647 O O . LEU A 1 81 ? 27.944 18.139 12.556 1.00 61.62 81 LEU A O 1
ATOM 651 N N . HIS A 1 82 ? 26.405 19.502 13.442 1.00 57.59 82 HIS A N 1
ATOM 652 C CA . HIS A 1 82 ? 27.295 20.620 13.681 1.00 57.59 82 HIS A CA 1
ATOM 653 C C . HIS A 1 82 ? 28.029 20.308 14.985 1.00 57.59 82 HIS A C 1
ATOM 655 O O . HIS A 1 82 ? 27.639 20.704 16.079 1.00 57.59 82 HIS A O 1
ATOM 661 N N . ASN A 1 83 ? 29.056 19.475 14.831 1.00 56.25 83 ASN A N 1
ATOM 662 C CA . ASN A 1 83 ? 30.138 19.327 15.776 1.00 56.25 83 ASN A CA 1
ATOM 663 C C . ASN A 1 83 ? 31.060 20.548 15.666 1.00 56.25 83 ASN A C 1
ATOM 665 O O . ASN A 1 83 ? 31.420 20.938 14.553 1.00 56.25 83 ASN A O 1
ATOM 669 N N . ALA A 1 84 ? 31.511 20.984 16.847 1.00 45.69 84 ALA A N 1
ATOM 670 C CA . ALA A 1 84 ? 32.576 21.942 17.172 1.00 45.69 84 ALA A CA 1
ATOM 671 C C . ALA A 1 84 ? 32.144 23.395 17.416 1.00 45.69 84 ALA A C 1
ATOM 673 O O . ALA A 1 84 ? 31.795 24.111 16.454 1.00 45.69 84 ALA A O 1
#